Protein AF-A0A7W7PJQ9-F1 (afdb_monomer)

pLDDT: mean 85.8, std 7.61, range [53.69, 94.25]

Nearest PDB structures (foldseek):
  7unc-assembly1_Z  TM=7.635E-01  e=3.539E-01  Homo sapiens
  8k5p-assembly1_W  TM=7.920E-01  e=3.774E-01  Saccharomyces cerevisiae S288C
  8wff-assembly1_A  TM=7.393E-01  e=4.882E-01  Homo sapiens
  2os8-assembly1_A  TM=5.230E-01  e=6.316E-01  Placopecten magellanicus
  5y1z-assembly2_D  TM=5.147E-01  e=1.458E+00  Homo sapiens

Structure (mmCIF, N/CA/C/O backbone):
data_AF-A0A7W7PJQ9-F1
#
_entry.id   AF-A0A7W7PJQ9-F1
#
loop_
_atom_site.group_PDB
_atom_site.id
_atom_site.type_symbol
_atom_site.label_atom_id
_atom_site.label_alt_id
_atom_site.label_comp_id
_atom_site.label_asym_id
_atom_site.label_entity_id
_atom_site.label_seq_id
_atom_site.pdbx_PDB_ins_code
_atom_site.Cartn_x
_atom_site.Cartn_y
_atom_site.Cartn_z
_atom_site.occupancy
_atom_site.B_iso_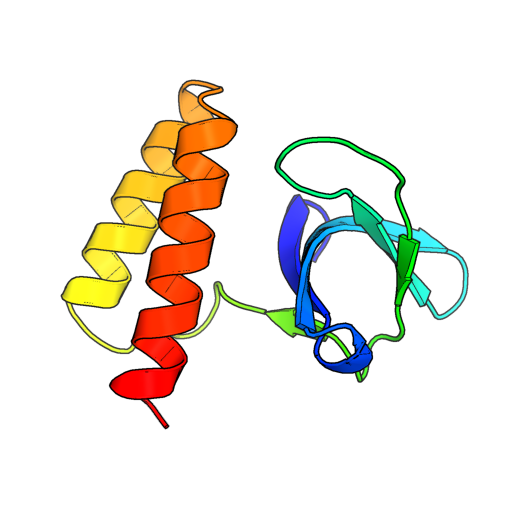or_equiv
_atom_site.auth_seq_id
_atom_site.auth_comp_id
_atom_site.auth_asym_id
_atom_site.auth_atom_id
_atom_site.pdbx_PDB_model_num
ATOM 1 N N . MET A 1 1 ? 8.100 4.713 -8.984 1.00 67.31 1 MET A N 1
ATOM 2 C CA . MET A 1 1 ? 7.793 3.486 -8.211 1.00 67.31 1 MET A CA 1
ATOM 3 C C . MET A 1 1 ? 8.407 3.476 -6.820 1.00 67.31 1 MET A C 1
ATOM 5 O O . MET A 1 1 ? 7.732 3.009 -5.919 1.00 67.31 1 MET A O 1
ATOM 9 N N . ILE A 1 2 ? 9.633 3.974 -6.620 1.00 80.75 2 ILE A N 1
ATOM 10 C CA . ILE A 1 2 ? 10.239 4.087 -5.281 1.00 80.75 2 ILE A CA 1
ATOM 11 C C . ILE A 1 2 ? 9.272 4.791 -4.311 1.00 80.75 2 ILE A C 1
ATOM 13 O O . ILE A 1 2 ? 8.640 5.779 -4.682 1.00 80.75 2 ILE A O 1
ATOM 17 N N . GLY A 1 3 ? 9.111 4.246 -3.108 1.00 81.25 3 GLY A N 1
ATOM 18 C CA . GLY A 1 3 ? 8.186 4.718 -2.079 1.00 81.25 3 GLY A CA 1
ATOM 19 C C . GLY A 1 3 ? 6.728 4.280 -2.264 1.00 81.25 3 GLY A C 1
ATOM 20 O O . GLY A 1 3 ? 5.949 4.399 -1.315 1.00 81.25 3 GLY A O 1
ATOM 21 N N . LYS A 1 4 ? 6.337 3.734 -3.426 1.00 83.62 4 LYS A N 1
ATOM 22 C CA . LYS A 1 4 ? 4.977 3.216 -3.644 1.00 83.62 4 LYS A CA 1
ATOM 23 C C . LYS A 1 4 ? 4.792 1.859 -2.974 1.00 83.62 4 LYS A C 1
ATOM 25 O O . LYS A 1 4 ? 5.720 1.058 -2.882 1.00 83.62 4 LYS A O 1
ATOM 30 N N . VAL A 1 5 ? 3.565 1.595 -2.541 1.00 85.75 5 VAL A N 1
ATOM 31 C CA . VAL A 1 5 ? 3.158 0.283 -2.040 1.00 85.75 5 VAL A CA 1
ATOM 32 C C . VAL A 1 5 ? 2.626 -0.550 -3.198 1.00 85.75 5 VAL A C 1
ATOM 34 O O . VAL A 1 5 ? 1.690 -0.135 -3.884 1.00 85.75 5 VAL A O 1
ATOM 37 N N . VAL A 1 6 ? 3.217 -1.722 -3.384 1.00 87.81 6 VAL A N 1
ATOM 38 C CA . VAL A 1 6 ? 2.869 -2.685 -4.427 1.00 87.81 6 VAL A CA 1
ATOM 39 C C . VAL A 1 6 ? 2.492 -4.023 -3.798 1.00 87.81 6 VAL A C 1
ATOM 41 O O . VAL A 1 6 ? 2.900 -4.349 -2.676 1.00 87.81 6 VAL A O 1
ATOM 44 N N . ARG A 1 7 ? 1.695 -4.798 -4.523 1.00 87.44 7 ARG A N 1
ATOM 45 C CA . ARG A 1 7 ? 1.471 -6.213 -4.245 1.00 87.44 7 ARG A CA 1
ATOM 46 C C . ARG A 1 7 ? 2.461 -7.018 -5.077 1.00 87.44 7 ARG A C 1
ATOM 48 O O . ARG A 1 7 ? 2.505 -6.853 -6.285 1.00 87.44 7 ARG A O 1
ATOM 55 N N . ASP A 1 8 ? 3.228 -7.870 -4.419 1.00 90.81 8 ASP A N 1
ATOM 56 C CA . ASP A 1 8 ? 3.953 -8.971 -5.042 1.00 90.81 8 ASP A CA 1
ATOM 57 C C . ASP A 1 8 ? 2.941 -10.094 -5.304 1.00 90.81 8 ASP A C 1
ATOM 59 O O . ASP A 1 8 ? 2.454 -10.717 -4.355 1.00 90.81 8 ASP A O 1
ATOM 63 N N . THR A 1 9 ? 2.558 -10.292 -6.563 1.00 88.44 9 THR A N 1
ATOM 64 C CA . THR A 1 9 ? 1.564 -11.290 -6.981 1.00 88.44 9 THR A CA 1
ATOM 65 C C . THR A 1 9 ? 2.112 -12.709 -6.876 1.00 88.44 9 THR A C 1
ATOM 67 O O . THR A 1 9 ? 1.364 -13.608 -6.503 1.00 88.44 9 THR A O 1
ATOM 70 N N . ALA A 1 10 ? 3.417 -12.909 -7.084 1.00 90.38 10 ALA A N 1
ATOM 71 C CA . ALA A 1 10 ? 4.063 -14.213 -6.946 1.00 90.38 10 ALA A CA 1
ATOM 72 C C . ALA A 1 10 ? 4.081 -14.716 -5.493 1.00 90.38 10 ALA A C 1
ATOM 74 O O . ALA A 1 10 ? 4.062 -15.921 -5.247 1.00 90.38 10 ALA A O 1
ATOM 75 N N . ARG A 1 11 ? 4.125 -13.802 -4.514 1.00 86.94 11 ARG A N 1
ATOM 76 C CA . ARG A 1 11 ? 4.146 -14.128 -3.071 1.00 86.94 11 ARG A CA 1
ATOM 77 C C . ARG A 1 11 ? 2.853 -13.793 -2.333 1.00 86.94 11 ARG A C 1
ATOM 79 O O . ARG A 1 11 ? 2.806 -13.936 -1.113 1.00 86.94 11 ARG A O 1
ATOM 86 N N . ASP A 1 12 ? 1.855 -13.281 -3.043 1.00 86.31 12 ASP A N 1
ATOM 87 C CA . ASP A 1 12 ? 0.626 -12.705 -2.490 1.00 86.31 12 ASP A CA 1
ATOM 88 C C . ASP A 1 12 ? 0.869 -11.700 -1.342 1.00 86.31 12 ASP A C 1
ATOM 90 O O . ASP A 1 12 ? 0.123 -11.626 -0.363 1.00 86.31 12 ASP A O 1
ATOM 94 N N . ARG A 1 13 ? 1.950 -10.911 -1.423 1.00 87.00 13 ARG A N 1
ATOM 95 C CA . ARG A 1 13 ? 2.445 -10.102 -0.294 1.00 87.00 13 ARG A CA 1
ATOM 96 C C . ARG A 1 13 ? 2.500 -8.616 -0.609 1.00 87.00 13 ARG A C 1
ATOM 98 O O . ARG A 1 13 ? 2.801 -8.212 -1.720 1.00 87.00 13 ARG A O 1
ATOM 105 N N . LEU A 1 14 ? 2.243 -7.776 0.390 1.00 87.62 14 LEU A N 1
ATOM 106 C CA . LEU A 1 14 ? 2.305 -6.317 0.260 1.00 87.62 14 LEU A CA 1
ATOM 107 C C . LEU A 1 14 ? 3.657 -5.770 0.715 1.00 87.62 14 LEU A C 1
ATOM 109 O O . LEU A 1 14 ? 4.074 -6.035 1.845 1.00 87.62 14 LEU A O 1
ATOM 113 N N . GLY A 1 15 ? 4.295 -4.952 -0.122 1.00 89.31 15 GLY A N 1
ATOM 114 C CA . GLY A 1 15 ? 5.575 -4.314 0.178 1.00 89.31 15 GLY A CA 1
ATOM 115 C C . GLY A 1 15 ? 5.671 -2.889 -0.361 1.00 89.31 15 GLY A C 1
ATOM 116 O O . GLY A 1 15 ? 5.044 -2.535 -1.356 1.00 89.31 15 GLY A O 1
ATOM 117 N N . GLN A 1 16 ? 6.455 -2.051 0.310 1.00 89.25 16 GLN A N 1
ATOM 118 C CA . GLN A 1 16 ? 6.856 -0.748 -0.205 1.00 89.25 16 GLN A CA 1
ATOM 119 C C . GLN A 1 16 ? 8.115 -0.908 -1.055 1.00 89.25 16 GLN A C 1
ATOM 121 O O . GLN A 1 16 ? 9.079 -1.536 -0.620 1.00 89.25 16 GLN A O 1
ATOM 126 N N . VAL A 1 17 ? 8.114 -0.333 -2.255 1.00 91.25 17 VAL A N 1
ATOM 127 C CA . VAL A 1 17 ? 9.281 -0.329 -3.139 1.00 91.25 17 VAL A CA 1
ATOM 128 C C . VAL A 1 17 ? 10.351 0.572 -2.534 1.00 91.25 17 VAL A C 1
ATOM 130 O O . VAL A 1 17 ? 10.178 1.786 -2.463 1.00 91.25 17 VAL A O 1
ATOM 133 N N . MET A 1 18 ? 11.469 -0.013 -2.124 1.00 91.12 18 MET A N 1
ATOM 134 C CA . MET A 1 18 ? 12.619 0.720 -1.591 1.00 91.12 18 MET A CA 1
ATOM 135 C C . MET A 1 18 ? 13.568 1.179 -2.693 1.00 91.12 18 MET A C 1
ATOM 137 O O . MET A 1 18 ? 14.204 2.221 -2.580 1.00 91.12 18 MET A O 1
ATOM 141 N N . GLY A 1 19 ? 13.669 0.389 -3.758 1.00 90.19 19 GLY A N 1
ATOM 142 C CA . GLY A 1 19 ? 14.793 0.450 -4.677 1.00 90.19 19 GLY A CA 1
ATOM 143 C C . GLY A 1 19 ? 14.602 -0.475 -5.863 1.00 90.19 19 GLY A C 1
ATOM 144 O O . GLY A 1 19 ? 13.711 -1.329 -5.868 1.00 90.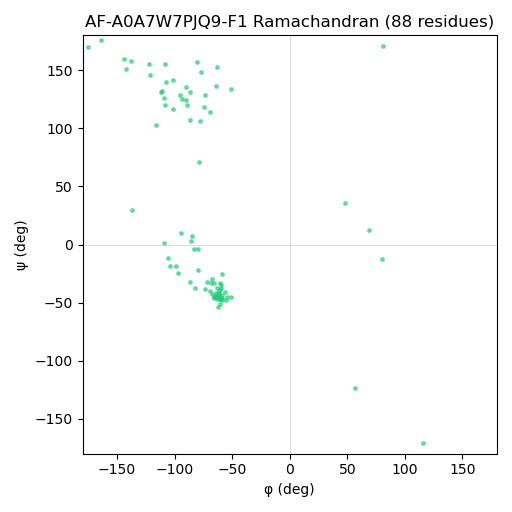19 19 GLY A O 1
ATOM 145 N N . ARG A 1 20 ? 15.480 -0.334 -6.851 1.00 90.88 20 ARG A N 1
ATOM 146 C CA . ARG A 1 20 ? 15.718 -1.367 -7.857 1.00 90.88 20 ARG A CA 1
ATOM 147 C C . ARG A 1 20 ? 17.124 -1.919 -7.638 1.00 90.88 20 ARG A C 1
ATOM 149 O O . ARG A 1 20 ? 18.060 -1.139 -7.505 1.00 90.88 20 ARG A O 1
ATOM 156 N N . VAL A 1 21 ? 17.256 -3.238 -7.595 1.00 89.69 21 VAL A N 1
ATOM 157 C CA . VAL A 1 21 ? 18.526 -3.961 -7.484 1.00 89.69 21 VAL A CA 1
ATOM 158 C C . VAL A 1 21 ? 18.682 -4.765 -8.772 1.00 89.69 21 VAL A C 1
ATOM 160 O O . VAL A 1 21 ? 17.973 -5.742 -9.015 1.00 89.69 21 VAL A O 1
ATOM 163 N N . GLY A 1 22 ? 19.536 -4.275 -9.674 1.00 88.75 22 GLY A N 1
ATOM 164 C CA . GLY A 1 22 ? 19.654 -4.816 -11.030 1.00 88.75 22 GLY A CA 1
ATOM 165 C C . GLY A 1 22 ? 18.304 -4.806 -11.779 1.00 88.75 22 GLY A C 1
ATOM 166 O O . GLY A 1 22 ? 17.696 -3.736 -11.921 1.00 88.75 22 GLY A O 1
ATOM 167 N N . PRO A 1 23 ? 17.815 -5.960 -12.278 1.00 90.38 23 PRO A N 1
ATOM 168 C CA . PRO A 1 23 ? 16.518 -6.062 -12.949 1.00 90.38 23 PRO A CA 1
ATOM 169 C C . PRO A 1 23 ? 15.322 -6.207 -11.987 1.00 90.38 23 PRO A C 1
ATOM 171 O O . PRO A 1 23 ? 14.186 -6.242 -12.451 1.00 90.38 23 PRO A O 1
ATOM 174 N N . ARG A 1 24 ? 15.543 -6.309 -10.669 1.00 92.06 24 ARG A N 1
ATOM 175 C CA . ARG A 1 24 ? 14.510 -6.611 -9.660 1.00 92.06 24 ARG A CA 1
ATOM 176 C C . ARG A 1 24 ? 14.168 -5.390 -8.812 1.00 92.06 24 ARG A C 1
ATOM 178 O O . ARG A 1 24 ? 14.991 -4.496 -8.636 1.00 92.06 24 ARG A O 1
ATOM 185 N N . TYR A 1 25 ? 12.968 -5.354 -8.246 1.00 92.75 25 TYR A N 1
ATOM 186 C CA . TYR A 1 25 ? 12.591 -4.387 -7.216 1.00 92.75 25 TYR A CA 1
ATOM 187 C C . TYR A 1 25 ? 12.889 -4.934 -5.828 1.00 92.75 25 TYR A C 1
ATOM 189 O O . TYR A 1 25 ? 12.539 -6.072 -5.528 1.00 92.75 25 TYR A O 1
ATOM 197 N N . GLN A 1 26 ? 13.474 -4.100 -4.972 1.00 94.25 26 GLN A N 1
ATOM 198 C CA . GLN A 1 26 ? 13.611 -4.389 -3.549 1.00 94.25 26 GLN A CA 1
ATOM 199 C C . GLN A 1 26 ? 12.373 -3.872 -2.821 1.00 94.25 26 GLN A C 1
ATOM 201 O O . GLN A 1 26 ? 12.073 -2.674 -2.851 1.00 94.25 26 GLN A O 1
ATOM 206 N N . LEU A 1 27 ? 11.654 -4.779 -2.168 1.00 93.12 27 LEU A N 1
ATOM 207 C CA . LEU A 1 27 ? 10.463 -4.493 -1.386 1.00 93.12 27 LEU A CA 1
ATOM 208 C C . LEU A 1 27 ? 10.750 -4.628 0.105 1.00 93.12 27 LEU A C 1
ATOM 210 O O . LEU A 1 27 ? 11.404 -5.569 0.556 1.00 93.12 27 LEU A O 1
ATOM 214 N N . ARG A 1 28 ? 10.187 -3.707 0.884 1.00 91.62 28 ARG A N 1
ATOM 215 C CA . ARG A 1 28 ? 10.169 -3.764 2.343 1.00 91.62 28 ARG A CA 1
ATOM 216 C C . ARG A 1 28 ? 8.747 -4.018 2.841 1.00 91.62 28 ARG A C 1
ATOM 218 O O . ARG A 1 28 ? 7.824 -3.320 2.413 1.00 91.62 28 ARG A O 1
ATOM 225 N N . PRO A 1 29 ? 8.533 -4.969 3.764 1.00 89.19 29 PRO A N 1
ATOM 226 C CA . PRO A 1 29 ? 7.216 -5.169 4.353 1.00 89.19 29 PRO A CA 1
ATOM 227 C C . PRO A 1 29 ? 6.794 -3.938 5.163 1.00 89.19 29 PRO A C 1
ATOM 229 O O . PRO A 1 29 ? 7.575 -3.394 5.941 1.00 89.19 29 PRO A O 1
ATOM 232 N N . ILE A 1 30 ? 5.535 -3.515 5.019 1.00 81.88 30 ILE A N 1
ATOM 233 C CA . ILE A 1 30 ? 5.029 -2.282 5.658 1.00 81.88 30 ILE A CA 1
ATOM 234 C C . ILE A 1 30 ? 5.012 -2.391 7.192 1.00 81.88 30 ILE A C 1
ATOM 236 O O . ILE A 1 30 ? 5.260 -1.405 7.883 1.00 81.88 30 ILE A O 1
ATOM 240 N N . ASN A 1 31 ? 4.769 -3.589 7.732 1.00 79.88 31 ASN A N 1
ATOM 241 C CA . ASN A 1 31 ? 4.790 -3.845 9.179 1.00 79.88 31 ASN A CA 1
ATOM 242 C C . ASN A 1 31 ? 6.193 -4.138 9.733 1.00 79.88 31 ASN A C 1
ATOM 244 O O . ASN A 1 31 ? 6.323 -4.520 10.892 1.00 79.88 31 ASN A O 1
ATOM 248 N N . GLY A 1 32 ? 7.240 -3.982 8.922 1.00 77.94 32 GLY 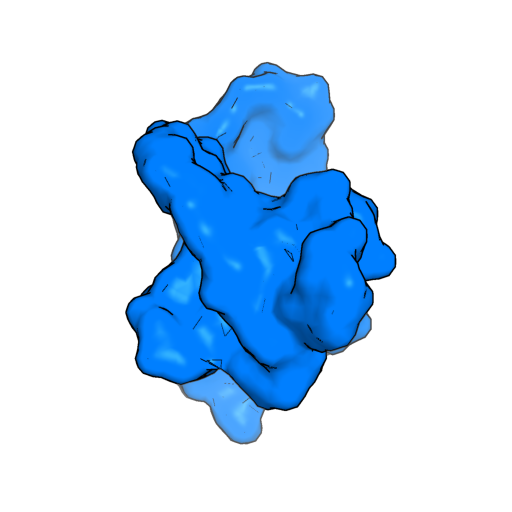A N 1
ATOM 249 C CA . GLY A 1 32 ? 8.577 -4.448 9.269 1.00 77.94 32 GLY A CA 1
ATOM 250 C C . GLY A 1 32 ? 8.763 -5.946 9.020 1.00 77.94 32 GLY A C 1
ATOM 251 O O . GLY A 1 32 ? 7.832 -6.670 8.657 1.00 77.94 32 GLY A O 1
ATOM 252 N N . GLY A 1 33 ? 10.012 -6.391 9.144 1.00 84.94 33 GLY A N 1
ATOM 253 C CA . GLY A 1 33 ? 10.457 -7.730 8.762 1.00 84.94 33 GLY A CA 1
ATOM 254 C C . GLY A 1 33 ? 11.471 -7.700 7.620 1.00 84.94 33 GLY A C 1
ATOM 255 O O . GLY A 1 33 ? 11.980 -6.642 7.249 1.00 84.94 33 GLY A O 1
ATOM 256 N N . ARG A 1 34 ? 11.778 -8.882 7.076 1.00 89.62 34 ARG A N 1
ATOM 257 C CA . ARG A 1 34 ? 12.834 -9.046 6.072 1.00 89.62 34 ARG A CA 1
ATOM 258 C C . ARG A 1 34 ? 12.405 -8.490 4.717 1.00 89.62 34 ARG A C 1
ATOM 260 O O . ARG A 1 34 ? 11.337 -8.839 4.215 1.00 89.62 34 ARG A O 1
ATOM 267 N N . GLU A 1 35 ? 13.251 -7.643 4.145 1.00 92.31 35 GLU A N 1
ATOM 268 C CA . GLU A 1 35 ? 13.130 -7.167 2.767 1.00 92.31 35 GLU A CA 1
ATOM 269 C C . GLU A 1 35 ? 13.262 -8.339 1.786 1.00 92.31 35 GLU A C 1
ATOM 271 O O . GLU A 1 35 ? 13.886 -9.358 2.095 1.00 92.31 35 GLU A O 1
ATOM 276 N N . TRP A 1 36 ? 12.655 -8.218 0.610 1.00 94.12 36 TRP A N 1
ATOM 277 C CA . TRP A 1 36 ? 12.756 -9.231 -0.438 1.00 94.12 36 TRP A CA 1
ATOM 278 C C . TRP A 1 36 ? 12.785 -8.597 -1.819 1.00 94.12 36 TRP A C 1
ATOM 280 O O . TRP A 1 36 ? 12.351 -7.464 -2.015 1.00 94.12 36 TRP A O 1
ATOM 290 N N . GLU A 1 37 ? 13.291 -9.349 -2.785 1.00 93.75 37 GLU A N 1
ATOM 291 C CA . GLU A 1 37 ? 13.344 -8.923 -4.175 1.00 93.75 37 GLU A CA 1
ATOM 292 C C . GLU A 1 37 ? 12.219 -9.567 -4.980 1.00 93.75 37 GLU A C 1
ATOM 294 O O . GLU A 1 37 ? 11.895 -10.746 -4.803 1.00 93.75 37 GLU A O 1
ATOM 299 N N . THR A 1 38 ? 11.647 -8.803 -5.903 1.00 93.69 38 THR A N 1
ATOM 300 C CA . THR A 1 38 ? 10.625 -9.288 -6.830 1.00 93.69 38 THR A CA 1
ATOM 301 C C . THR A 1 38 ? 10.863 -8.766 -8.241 1.00 93.69 38 THR A C 1
ATOM 303 O O . THR A 1 38 ? 11.576 -7.776 -8.435 1.00 93.69 38 THR A O 1
ATOM 306 N N . THR A 1 39 ? 10.323 -9.450 -9.246 1.00 92.56 39 THR A N 1
ATOM 307 C CA . THR A 1 39 ? 10.476 -8.999 -10.629 1.00 92.56 39 THR A CA 1
ATOM 308 C C . THR A 1 39 ? 9.477 -7.879 -10.945 1.00 92.56 39 THR A C 1
ATOM 310 O O . THR A 1 39 ? 8.437 -7.773 -10.296 1.00 92.56 39 THR A O 1
ATOM 313 N N . PRO A 1 40 ? 9.756 -7.032 -11.949 1.00 87.62 40 PRO A N 1
ATOM 314 C CA . PRO A 1 40 ? 8.807 -6.028 -12.425 1.00 87.62 40 PRO A CA 1
ATOM 315 C C . PRO A 1 40 ? 7.474 -6.607 -12.924 1.00 87.62 40 PRO A C 1
ATOM 317 O O . PRO A 1 40 ? 6.482 -5.891 -12.921 1.00 87.62 40 PRO A O 1
ATOM 320 N N . GLY A 1 41 ? 7.451 -7.869 -13.371 1.00 88.19 41 GLY A N 1
ATOM 321 C CA . GLY A 1 41 ? 6.230 -8.533 -13.844 1.00 88.19 41 GLY A CA 1
ATOM 322 C C . GLY A 1 41 ? 5.340 -9.049 -12.713 1.00 88.19 41 GLY A C 1
ATOM 323 O O . GLY A 1 41 ? 4.137 -9.190 -12.899 1.00 88.19 41 GLY A O 1
ATOM 324 N N . ASP A 1 42 ? 5.916 -9.267 -11.531 1.00 90.44 42 ASP A N 1
ATOM 325 C CA . ASP A 1 42 ? 5.210 -9.779 -10.353 1.00 90.44 42 ASP A CA 1
ATOM 326 C C . ASP A 1 42 ? 4.719 -8.656 -9.426 1.00 90.44 42 ASP A C 1
ATOM 328 O O . ASP A 1 42 ? 4.316 -8.917 -8.294 1.00 90.44 42 ASP A O 1
ATOM 332 N N . ILE A 1 43 ? 4.794 -7.390 -9.853 1.00 87.50 43 ILE A N 1
ATOM 333 C CA . ILE A 1 43 ? 4.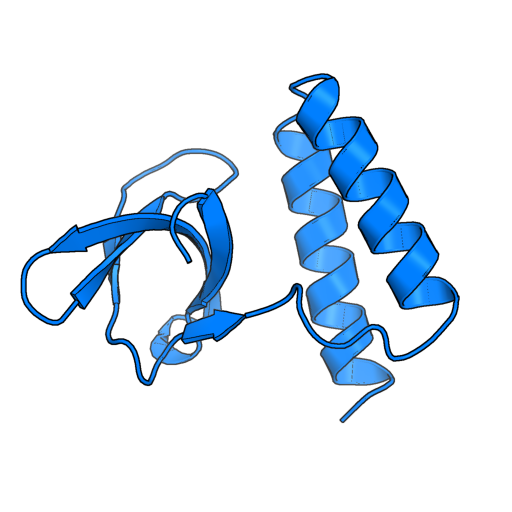337 -6.252 -9.052 1.00 87.50 43 ILE A CA 1
ATOM 334 C C . ILE A 1 43 ? 3.075 -5.626 -9.620 1.00 87.50 43 ILE A C 1
ATOM 336 O O . ILE A 1 43 ? 3.030 -5.149 -10.750 1.00 87.50 43 ILE A O 1
ATOM 340 N N . GLU A 1 44 ? 2.065 -5.523 -8.768 1.00 85.94 44 GLU A N 1
ATOM 341 C CA . GLU A 1 44 ? 0.856 -4.768 -9.050 1.00 85.94 44 GLU A CA 1
ATOM 342 C C . GLU A 1 44 ? 0.828 -3.496 -8.198 1.00 85.94 44 GLU A C 1
ATOM 344 O O . GLU A 1 44 ? 0.853 -3.531 -6.960 1.00 85.94 44 GLU A O 1
ATOM 349 N N . ALA A 1 45 ? 0.793 -2.341 -8.865 1.00 79.00 45 ALA A N 1
ATOM 350 C CA . ALA A 1 45 ? 0.662 -1.057 -8.198 1.00 79.00 45 ALA A CA 1
ATOM 351 C C . ALA A 1 45 ? -0.774 -0.862 -7.696 1.00 79.00 45 ALA A C 1
ATOM 353 O O . ALA A 1 45 ? -1.723 -0.759 -8.468 1.00 79.00 45 ALA A O 1
ATOM 354 N N . LEU A 1 46 ? -0.930 -0.719 -6.380 1.00 74.12 46 LEU A N 1
ATOM 355 C CA . LEU A 1 46 ? -2.246 -0.554 -5.747 1.00 74.12 46 LEU A CA 1
ATOM 356 C C . LEU A 1 46 ? -2.800 0.877 -5.837 1.00 74.12 46 LEU A C 1
ATOM 358 O O . LEU A 1 46 ? -3.881 1.163 -5.322 1.00 74.12 46 LEU A O 1
ATOM 362 N N . ASP A 1 47 ? -2.029 1.809 -6.396 1.00 65.94 47 ASP A N 1
ATOM 363 C CA . ASP A 1 47 ? -2.238 3.244 -6.195 1.00 65.94 47 ASP A CA 1
ATOM 364 C C . ASP A 1 47 ? -2.888 3.955 -7.395 1.00 65.94 47 ASP A C 1
ATOM 366 O O . ASP A 1 47 ? -3.491 5.011 -7.215 1.00 65.94 47 ASP A O 1
ATOM 370 N N . GLU A 1 48 ? -2.864 3.380 -8.602 1.00 57.78 48 GLU A N 1
ATOM 371 C CA . GLU A 1 48 ? -2.993 4.201 -9.822 1.00 57.78 48 GLU A CA 1
ATOM 372 C C . GLU A 1 48 ? -4.403 4.277 -10.426 1.00 57.78 48 GLU A C 1
ATOM 374 O O . GLU A 1 48 ? -4.749 5.307 -10.992 1.00 57.78 48 GLU A O 1
ATOM 379 N N . ALA A 1 49 ? -5.287 3.301 -10.200 1.00 53.69 49 ALA A N 1
ATOM 380 C CA . ALA A 1 49 ? -6.694 3.430 -10.594 1.00 53.69 49 ALA A CA 1
ATOM 381 C C . ALA A 1 49 ? -7.562 3.780 -9.377 1.00 53.69 49 ALA A C 1
ATOM 383 O O . ALA A 1 49 ? -7.635 3.029 -8.402 1.00 53.69 49 ALA A O 1
ATOM 384 N N . THR A 1 50 ? -8.201 4.948 -9.377 1.00 63.81 50 THR A N 1
ATOM 385 C CA . THR A 1 50 ? -9.321 5.229 -8.467 1.00 63.81 50 THR A CA 1
ATOM 386 C C . THR A 1 50 ? -10.583 4.732 -9.150 1.00 63.81 50 THR A C 1
ATOM 388 O O . THR A 1 50 ? -11.007 5.311 -10.141 1.00 63.81 50 THR A O 1
ATOM 391 N N . ARG A 1 51 ? -11.135 3.619 -8.655 1.00 75.81 51 ARG A N 1
ATOM 392 C CA . ARG A 1 51 ? -12.238 2.910 -9.321 1.00 75.81 51 ARG A CA 1
ATOM 393 C C . ARG A 1 51 ? -13.625 3.237 -8.744 1.00 75.81 51 ARG A C 1
ATOM 395 O O . ARG A 1 51 ? -14.618 3.029 -9.425 1.00 75.81 51 ARG A O 1
ATOM 402 N N . CYS A 1 52 ? -13.703 3.780 -7.522 1.00 89.44 52 CYS A N 1
ATOM 403 C CA . CYS A 1 52 ? -14.945 4.267 -6.898 1.00 89.44 52 CYS A CA 1
ATOM 404 C C . CYS A 1 52 ? -14.684 5.189 -5.683 1.00 89.44 52 CYS A C 1
ATOM 406 O O . CYS A 1 52 ? -13.545 5.336 -5.232 1.00 89.44 52 CYS A O 1
ATOM 408 N N . ASP A 1 53 ? -15.747 5.756 -5.095 1.00 90.44 53 ASP A N 1
ATOM 409 C CA . ASP A 1 53 ? -15.692 6.578 -3.869 1.00 90.44 53 ASP A CA 1
ATOM 410 C C . ASP A 1 53 ? -15.037 5.851 -2.679 1.00 90.44 53 ASP A C 1
ATOM 412 O O . ASP A 1 53 ? -14.211 6.423 -1.961 1.00 90.44 53 ASP A O 1
ATOM 416 N N . ARG A 1 54 ? -15.330 4.558 -2.491 1.00 90.00 54 ARG A N 1
ATOM 417 C CA . ARG A 1 54 ? -14.740 3.766 -1.403 1.00 90.00 54 ARG A CA 1
ATOM 418 C C . ARG A 1 54 ? -13.226 3.621 -1.563 1.00 90.00 54 ARG A C 1
ATOM 420 O O . ARG A 1 54 ? -12.501 3.801 -0.582 1.00 90.00 54 ARG A O 1
ATOM 427 N N . CYS A 1 55 ? -12.736 3.390 -2.784 1.00 88.94 55 CYS A N 1
ATOM 428 C CA . CYS A 1 55 ? -11.304 3.434 -3.093 1.00 88.94 55 CYS A CA 1
ATOM 429 C C . CYS A 1 55 ? -10.692 4.785 -2.695 1.00 88.94 55 CYS A C 1
ATOM 431 O O . CYS A 1 55 ? -9.664 4.809 -2.016 1.00 88.94 55 CYS A O 1
ATOM 433 N N . THR A 1 56 ? -11.332 5.900 -3.063 1.00 89.38 56 THR A N 1
ATOM 434 C CA . THR A 1 56 ? -10.873 7.256 -2.717 1.00 89.38 56 THR A CA 1
ATOM 435 C C . THR A 1 56 ? -10.780 7.454 -1.209 1.00 89.38 56 THR A C 1
ATOM 437 O O . THR A 1 56 ? -9.742 7.887 -0.710 1.00 89.38 56 THR A O 1
ATOM 440 N N . LYS A 1 57 ? -11.817 7.075 -0.454 1.00 92.00 57 LYS A N 1
ATOM 441 C CA . LYS A 1 57 ? -11.837 7.191 1.014 1.00 92.00 57 LYS A CA 1
ATOM 442 C C . LYS A 1 57 ? -10.692 6.418 1.665 1.00 92.00 57 LYS A C 1
ATOM 444 O O . LYS A 1 57 ? -9.992 6.965 2.519 1.00 92.00 57 LYS A O 1
ATOM 449 N N . ILE A 1 58 ? -10.453 5.178 1.231 1.00 90.69 58 ILE A N 1
ATOM 450 C CA . ILE A 1 58 ? -9.356 4.354 1.755 1.00 90.69 58 ILE A CA 1
ATOM 451 C C . ILE A 1 58 ? -7.994 4.974 1.399 1.00 90.69 58 ILE A C 1
ATOM 453 O O . ILE A 1 58 ? -7.129 5.077 2.272 1.00 90.69 58 ILE A O 1
ATOM 457 N N . LYS A 1 59 ? -7.804 5.440 0.154 1.00 87.81 59 LYS A N 1
ATOM 458 C CA . LYS A 1 59 ? -6.565 6.108 -0.288 1.00 87.81 59 LYS A CA 1
ATOM 459 C C . LYS A 1 59 ? -6.284 7.379 0.522 1.00 87.81 59 LYS A C 1
ATOM 461 O O . LYS A 1 59 ? -5.172 7.538 1.026 1.00 87.81 59 LYS A O 1
ATOM 466 N N . THR A 1 60 ? -7.283 8.237 0.726 1.00 90.56 60 THR A N 1
AT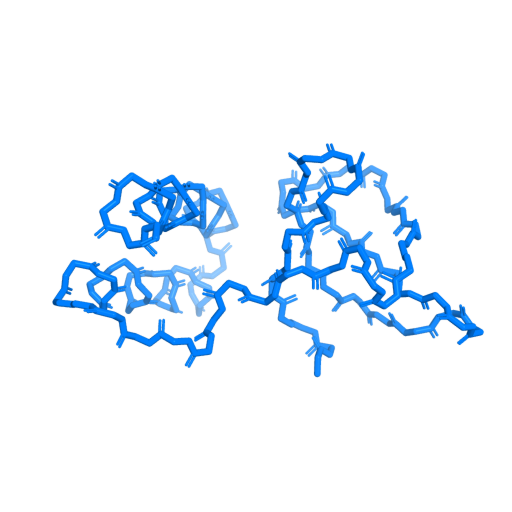OM 467 C CA . THR A 1 60 ? -7.155 9.471 1.522 1.00 90.56 60 THR A CA 1
ATOM 468 C C . THR A 1 60 ? -6.816 9.173 2.981 1.00 90.56 60 THR A C 1
ATOM 470 O O . THR A 1 60 ? -5.892 9.773 3.537 1.00 90.56 60 THR A O 1
ATOM 473 N N . ALA A 1 61 ? -7.502 8.207 3.601 1.00 91.75 61 ALA A N 1
ATOM 474 C CA . ALA A 1 61 ? -7.198 7.772 4.963 1.00 91.75 61 ALA A CA 1
ATOM 475 C C . ALA A 1 61 ? -5.768 7.214 5.073 1.00 91.75 61 ALA A C 1
ATOM 477 O O . ALA A 1 61 ? -5.059 7.508 6.039 1.00 91.75 61 ALA A O 1
ATOM 478 N N . ARG A 1 62 ? -5.316 6.459 4.062 1.00 89.75 62 ARG A N 1
ATOM 479 C CA . ARG A 1 62 ? -3.962 5.897 4.011 1.00 89.75 62 ARG A CA 1
ATOM 480 C C . ARG A 1 62 ? -2.910 6.992 3.899 1.00 89.75 62 ARG A C 1
ATOM 482 O O . ARG A 1 62 ? -1.931 6.961 4.638 1.00 89.75 62 ARG A O 1
ATOM 489 N N . ALA A 1 63 ? -3.123 7.973 3.022 1.00 86.69 63 ALA A N 1
ATOM 490 C CA . ALA A 1 63 ? -2.228 9.116 2.862 1.00 86.69 63 ALA A CA 1
ATOM 491 C C . ALA A 1 63 ? -2.124 9.942 4.156 1.00 86.69 63 ALA A C 1
ATOM 493 O O . ALA A 1 63 ? -1.027 10.340 4.545 1.00 86.69 63 ALA A O 1
ATOM 494 N N . LYS A 1 64 ? -3.245 10.145 4.863 1.00 90.38 64 LYS A N 1
ATOM 495 C CA . LYS A 1 64 ? -3.261 10.786 6.187 1.00 90.38 64 LYS A CA 1
ATOM 496 C C . LYS A 1 64 ? -2.438 9.988 7.205 1.00 90.38 64 LYS A C 1
ATOM 498 O O . LYS A 1 64 ? -1.541 10.546 7.827 1.00 90.38 64 LYS A O 1
ATOM 503 N N . ALA A 1 65 ? -2.680 8.682 7.321 1.00 88.19 65 ALA A N 1
ATOM 504 C CA . ALA A 1 65 ? -1.927 7.814 8.227 1.00 88.19 65 ALA A CA 1
ATOM 505 C C . ALA A 1 65 ? -0.420 7.789 7.915 1.00 88.19 65 ALA A C 1
ATOM 507 O O . ALA A 1 65 ? 0.392 7.732 8.835 1.00 88.19 65 ALA A O 1
ATOM 508 N N . HIS A 1 66 ? -0.046 7.869 6.634 1.00 83.94 66 HIS A N 1
ATOM 509 C CA . HIS A 1 66 ? 1.349 7.943 6.209 1.00 83.94 66 HIS A CA 1
ATOM 510 C C . HIS A 1 66 ? 2.020 9.241 6.673 1.00 83.94 66 HIS A C 1
ATOM 512 O O . HIS A 1 66 ? 3.112 9.184 7.232 1.00 83.94 66 HIS A O 1
ATOM 518 N N . ARG A 1 67 ? 1.365 10.400 6.497 1.00 83.94 67 ARG A N 1
ATOM 519 C CA . ARG A 1 67 ? 1.880 11.693 6.992 1.00 83.94 67 ARG A CA 1
ATOM 520 C C . ARG A 1 67 ? 2.048 11.718 8.510 1.00 83.94 67 ARG A C 1
ATOM 522 O O . ARG A 1 67 ? 2.973 12.340 9.006 1.00 83.94 67 ARG A O 1
ATOM 529 N N . GLU A 1 68 ? 1.183 11.013 9.230 1.00 90.75 68 GLU A N 1
ATOM 530 C CA . GLU A 1 68 ? 1.231 10.90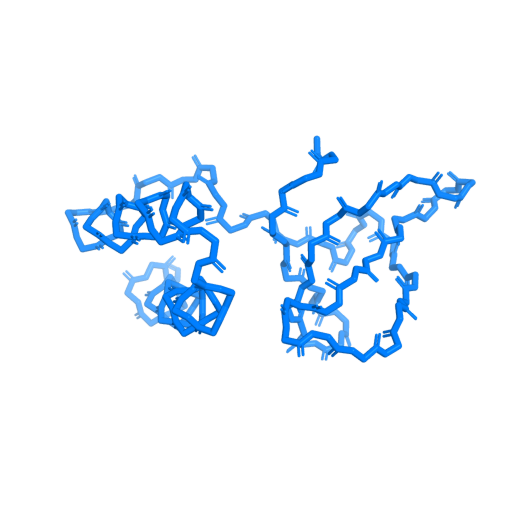8 10.691 1.00 90.75 68 GLU A CA 1
ATOM 531 C C . GLU A 1 68 ? 2.165 9.791 11.198 1.00 90.75 68 GLU A C 1
ATOM 533 O O . GLU A 1 68 ? 2.222 9.530 12.396 1.00 90.75 68 GLU A O 1
ATOM 538 N N . GLY A 1 69 ? 2.872 9.079 10.311 1.00 83.62 69 GLY A N 1
ATOM 539 C CA . GLY A 1 69 ? 3.797 8.008 10.697 1.00 83.62 69 GLY A CA 1
ATOM 540 C C . GLY A 1 69 ? 3.128 6.750 11.272 1.00 83.62 69 GLY A C 1
ATOM 541 O O . GLY A 1 69 ? 3.812 5.871 11.799 1.00 83.62 69 GLY A O 1
ATOM 542 N N . ARG A 1 70 ? 1.800 6.605 11.148 1.00 85.88 70 ARG A N 1
ATOM 543 C CA . ARG A 1 70 ? 1.014 5.482 11.693 1.00 85.88 70 ARG A CA 1
ATOM 544 C C . ARG A 1 70 ? 1.129 4.229 10.819 1.00 85.88 70 ARG A C 1
ATOM 546 O O . ARG A 1 70 ? 0.172 3.826 10.154 1.00 85.88 70 ARG A O 1
ATOM 553 N N . ARG A 1 71 ? 2.307 3.594 10.827 1.00 80.44 71 ARG A N 1
ATOM 554 C CA . ARG A 1 71 ? 2.665 2.446 9.961 1.00 80.44 71 ARG A CA 1
ATOM 555 C C . ARG A 1 71 ? 1.636 1.307 9.983 1.00 80.44 71 ARG A C 1
ATOM 557 O O . ARG A 1 71 ? 1.219 0.854 8.920 1.00 80.44 71 ARG A O 1
ATOM 564 N N . GLY A 1 72 ? 1.155 0.908 11.163 1.00 82.12 72 GLY A N 1
ATOM 565 C CA . GLY A 1 72 ? 0.129 -0.138 11.287 1.00 82.12 72 GLY A CA 1
ATOM 566 C C . GLY A 1 72 ? -1.207 0.238 10.629 1.00 82.12 72 GLY A C 1
ATOM 567 O O . GLY A 1 72 ? -1.836 -0.590 9.971 1.00 82.12 72 GLY A O 1
ATOM 568 N N . THR A 1 73 ? -1.614 1.510 10.711 1.00 88.75 73 THR A N 1
ATOM 569 C CA . THR A 1 73 ? -2.818 2.002 10.023 1.00 88.75 73 THR A CA 1
ATOM 570 C C . THR A 1 73 ? -2.626 2.039 8.507 1.00 88.75 73 THR A C 1
ATOM 572 O O . THR A 1 73 ? -3.532 1.658 7.767 1.00 88.75 73 THR A O 1
ATOM 575 N N . VAL A 1 74 ? -1.447 2.450 8.025 1.00 85.75 74 VAL A N 1
ATOM 576 C CA . VAL A 1 74 ? -1.110 2.424 6.590 1.00 85.75 74 VAL A CA 1
ATOM 577 C C . VAL A 1 74 ? -1.212 1.003 6.038 1.00 85.75 74 VAL A C 1
ATOM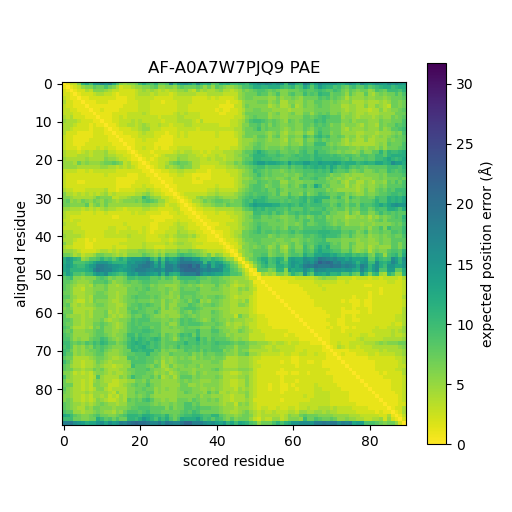 579 O O . VAL A 1 74 ? -1.794 0.800 4.969 1.00 85.75 74 VAL A O 1
ATOM 582 N N . TYR A 1 75 ? -0.697 0.017 6.775 1.00 84.94 75 TYR A N 1
ATOM 583 C CA . TYR A 1 75 ? -0.821 -1.387 6.405 1.00 84.94 75 TYR A CA 1
ATOM 584 C C . TYR A 1 75 ? -2.280 -1.840 6.367 1.00 84.94 75 TYR A C 1
ATOM 586 O O . TYR A 1 75 ? -2.731 -2.322 5.329 1.00 84.94 75 TYR A O 1
ATOM 594 N N . GLY A 1 76 ? -3.033 -1.631 7.452 1.00 87.88 76 GLY A N 1
ATOM 595 C CA . GLY A 1 76 ? -4.439 -2.033 7.528 1.00 87.88 76 GLY A CA 1
ATOM 596 C C . GLY A 1 76 ? -5.270 -1.459 6.377 1.00 87.88 76 GLY A C 1
ATOM 597 O O . GLY A 1 76 ? -5.985 -2.192 5.699 1.00 87.88 76 GLY A O 1
ATOM 598 N N . LEU A 1 77 ? -5.098 -0.171 6.070 1.00 89.62 77 LEU A N 1
ATOM 599 C CA . LEU A 1 77 ? -5.786 0.484 4.953 1.00 89.62 77 LEU A CA 1
ATOM 600 C C . LEU A 1 77 ? -5.320 -0.024 3.582 1.00 89.62 77 LEU A C 1
ATOM 602 O O . LEU A 1 77 ? -6.127 -0.114 2.663 1.00 89.62 77 LEU A O 1
ATOM 606 N N . THR A 1 78 ? -4.050 -0.406 3.427 1.00 86.56 78 THR A N 1
ATOM 607 C CA . THR A 1 78 ? -3.554 -1.032 2.188 1.00 86.56 78 THR A CA 1
ATOM 608 C C . THR A 1 78 ? -4.161 -2.418 1.979 1.00 86.56 78 THR A C 1
ATOM 610 O O . THR A 1 78 ? -4.562 -2.747 0.862 1.00 86.56 78 THR A O 1
ATOM 613 N N . VAL A 1 79 ? -4.263 -3.226 3.038 1.00 87.06 79 VAL A N 1
ATOM 614 C CA . VAL A 1 79 ? -4.921 -4.541 2.988 1.00 87.06 79 VAL A CA 1
ATOM 615 C C . VAL A 1 79 ? -6.392 -4.378 2.614 1.00 87.06 79 VAL A C 1
ATOM 617 O O . VAL A 1 79 ? -6.877 -5.077 1.725 1.00 87.06 79 VAL A O 1
ATOM 620 N N . VAL A 1 80 ? -7.083 -3.416 3.235 1.00 90.31 80 VAL A N 1
ATOM 621 C CA . VAL A 1 80 ? -8.486 -3.101 2.930 1.00 90.31 80 VAL A CA 1
ATOM 622 C C . VAL A 1 80 ? -8.652 -2.647 1.479 1.00 90.31 80 VAL A C 1
ATOM 624 O O . VAL A 1 80 ? -9.537 -3.161 0.799 1.00 90.31 80 VAL A O 1
ATOM 627 N N . LEU A 1 81 ? -7.785 -1.757 0.977 1.00 87.06 81 LEU A N 1
ATOM 628 C CA . LEU A 1 81 ? -7.805 -1.327 -0.426 1.00 87.06 81 LEU A CA 1
ATOM 629 C C . LEU A 1 81 ? -7.591 -2.509 -1.375 1.00 87.06 81 LEU A C 1
ATOM 631 O O . LEU A 1 81 ? -8.357 -2.681 -2.314 1.00 87.06 81 LEU A O 1
ATOM 635 N N . SER A 1 82 ? -6.592 -3.350 -1.100 1.00 84.62 82 SER A N 1
ATOM 636 C CA . SER A 1 82 ? -6.277 -4.515 -1.936 1.00 84.62 82 SER A CA 1
ATOM 637 C C . SER A 1 82 ? -7.440 -5.501 -1.990 1.00 84.62 82 SER A C 1
ATOM 639 O O . SER A 1 82 ? -7.773 -6.006 -3.055 1.00 84.62 82 SER A O 1
ATOM 641 N N . ARG A 1 83 ? -8.073 -5.781 -0.843 1.00 87.31 83 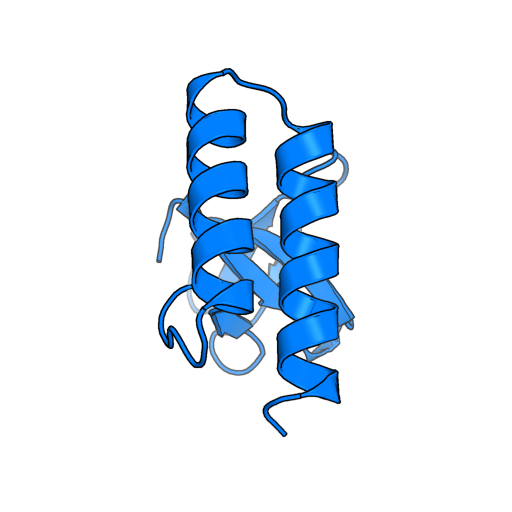ARG A N 1
ATOM 642 C CA . ARG A 1 83 ? -9.247 -6.657 -0.782 1.00 87.31 83 ARG A CA 1
ATOM 643 C C . ARG A 1 83 ? -10.412 -6.066 -1.572 1.00 87.31 83 ARG A C 1
ATOM 645 O O . ARG A 1 83 ? -11.003 -6.779 -2.367 1.00 87.31 83 ARG A O 1
ATOM 652 N N . HIS A 1 84 ? -10.700 -4.783 -1.376 1.00 89.19 84 HIS A N 1
ATOM 653 C CA . HIS A 1 84 ? -11.796 -4.090 -2.050 1.00 89.19 84 HIS A CA 1
ATOM 654 C C . HIS A 1 84 ? -11.617 -4.044 -3.574 1.00 89.19 84 HIS A C 1
ATOM 656 O O . HIS A 1 84 ? -12.565 -4.313 -4.302 1.00 89.19 84 HIS A O 1
ATOM 662 N N . LEU A 1 85 ? -10.401 -3.768 -4.059 1.00 83.19 85 LEU A N 1
ATOM 663 C CA . LEU A 1 85 ? -10.099 -3.798 -5.492 1.00 83.19 85 LEU A CA 1
ATOM 664 C C . LEU A 1 85 ? -10.363 -5.180 -6.106 1.00 83.19 85 LEU A C 1
ATOM 666 O O . LEU A 1 85 ? -10.866 -5.250 -7.219 1.00 83.19 85 LEU A O 1
ATOM 670 N N . ARG A 1 86 ? -10.079 -6.268 -5.381 1.00 81.62 86 ARG A N 1
ATOM 671 C CA . ARG A 1 86 ? -10.345 -7.628 -5.872 1.00 81.62 86 ARG A CA 1
ATOM 672 C C . ARG A 1 86 ? -11.822 -8.005 -5.861 1.00 81.62 86 ARG A C 1
ATOM 674 O O . ARG A 1 86 ? -12.253 -8.716 -6.755 1.00 81.62 86 ARG A O 1
ATOM 681 N N . THR A 1 87 ? -12.574 -7.595 -4.839 1.00 85.62 87 THR A N 1
ATOM 682 C CA . THR A 1 87 ? -13.979 -8.011 -4.708 1.00 85.62 87 THR A CA 1
ATOM 683 C C . THR A 1 87 ? -14.923 -7.162 -5.546 1.00 85.62 87 THR A C 1
ATOM 685 O O . THR A 1 87 ? -15.867 -7.700 -6.106 1.00 85.62 87 THR A O 1
ATOM 688 N N . GLU A 1 88 ? -14.668 -5.856 -5.655 1.00 85.12 88 GLU A N 1
ATOM 689 C CA . GLU A 1 88 ? -15.607 -4.913 -6.283 1.00 85.12 88 GLU A CA 1
ATOM 690 C C . GLU A 1 88 ? -15.168 -4.439 -7.672 1.00 85.12 88 GLU A C 1
ATOM 692 O O . GLU A 1 88 ? -15.930 -3.764 -8.362 1.00 85.12 88 GLU A O 1
ATOM 697 N N . HIS A 1 89 ? -13.921 -4.712 -8.067 1.00 80.94 89 HIS A N 1
ATOM 698 C CA . HIS A 1 89 ? -13.333 -4.160 -9.288 1.00 80.94 89 HIS A CA 1
ATOM 699 C C . HIS A 1 89 ? -12.540 -5.188 -10.107 1.00 80.94 89 HIS A C 1
ATOM 701 O O . HIS A 1 89 ? -11.565 -4.807 -10.758 1.00 80.94 89 HIS A O 1
ATOM 707 N N . SER A 1 90 ? -12.936 -6.462 -10.028 1.00 64.25 90 SER A N 1
ATOM 708 C CA . SER A 1 90 ? -12.423 -7.545 -10.877 1.00 64.25 90 SER A CA 1
ATOM 709 C C . SER A 1 90 ? -12.623 -7.275 -12.365 1.00 64.25 90 SER A C 1
ATOM 711 O O . SER A 1 90 ? -13.605 -6.591 -12.722 1.00 64.25 90 SER A O 1
#

Radius of gyration: 12.76 Å; Cα contacts (8 Å, |Δi|>4): 133; chains: 1; bounding box: 35×26×26 Å

Sequence (90 aa):
MIGKVVRDTARDRLGQVMGRVGPRYQLRPINGGREWETTPGDIEALDEATRCDRCTKIKTARAKAHREGRRGTVYGLTVVLSRHLRTEHS

Solvent-accessible surface area (backbone atoms only — not comparable to full-atom values): 5099 Å² total; per-residue (Å²): 107,70,75,38,56,30,34,33,64,84,73,76,38,66,23,29,26,72,44,72,57,86,86,25,35,32,27,34,35,62,84,58,75,79,63,48,76,42,50,71,87,36,51,45,74,73,76,81,75,80,84,47,70,68,51,46,54,39,51,52,52,26,54,52,26,54,78,70,66,37,46,68,55,29,42,54,34,49,53,51,47,55,51,47,46,58,74,78,60,110

Mean predicted aligned error: 5.45 Å

Secondary structure (DSSP, 8-state):
-TT-EEEETTTTEEEEEEEEETTEEEEEETT-S--EEE-GGGEEESSS---SHHHHHHHHHHHHHHHTT-HHHHHHHHHHHHHHHHHH--

Organism: NCBI:txid66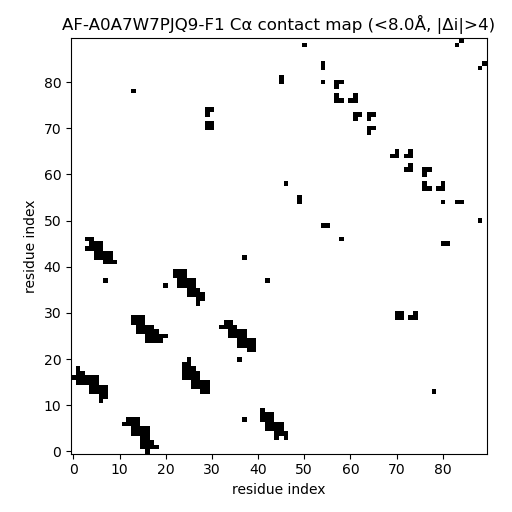427

Foldseek 3Di:
DQQFWKQQQVVRAIFHFNDADVQWTWTAHLVGDDIDTDHPVRIDGLQDDPPDPVLVVLNVQLVVCVVVVVSVSVVVSSVVSVVCCVPPPD